Protein AF-A0A660Y0N7-F1 (afdb_monomer_lite)

Foldseek 3Di:
DDDWDKAADPDPPDPDIDTPDDDDAFDFDWDADPVPRHTQWDPPDAFPPPRATKGWDDDPQAKIKIDHRGHPDPGIDIGHGDVVSVPPDPPVVVVVVVD

Radius of gyration: 16.09 Å; chains: 1; bounding box: 26×28×56 Å

pLDDT: mean 84.79, std 16.52, range [40.16, 98.12]

Sequence (99 aa):
DQEGLLYIDPEFGSYKHVSEIDVPDGEIVSFSCPHCGVSLKNETETCRTCSAPVFTLILPNEGEVSGCLRKGCFDHTLKIESFEALQLRIDDEFIKVIM

Structure (mmCIF, N/CA/C/O backbone):
data_AF-A0A660Y0N7-F1
#
_entry.id   AF-A0A660Y0N7-F1
#
loop_
_atom_site.group_PDB
_atom_site.id
_atom_site.type_symbol
_atom_site.label_atom_id
_atom_site.label_alt_id
_atom_site.label_comp_id
_atom_site.label_asym_id
_atom_site.label_entity_id
_atom_site.label_seq_id
_atom_site.pdbx_PDB_ins_code
_atom_site.Cartn_x
_atom_site.Cartn_y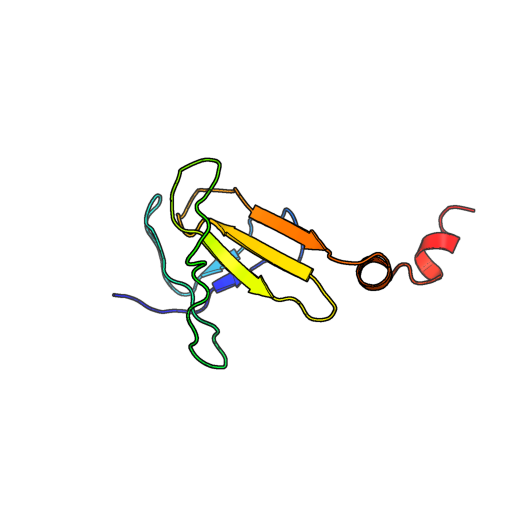
_atom_site.Cartn_z
_atom_site.occupancy
_atom_site.B_iso_or_equiv
_atom_site.auth_seq_id
_atom_site.auth_comp_id
_atom_site.auth_asym_id
_atom_site.auth_atom_id
_atom_site.pdbx_PDB_model_num
ATOM 1 N N . ASP A 1 1 ? -4.993 -5.403 18.742 1.00 76.56 1 ASP A N 1
ATOM 2 C CA . ASP A 1 1 ? -4.756 -5.259 17.295 1.00 76.56 1 ASP A CA 1
ATOM 3 C C . ASP A 1 1 ? -5.147 -6.539 16.580 1.00 76.56 1 ASP A C 1
ATOM 5 O O . ASP A 1 1 ? -5.016 -7.608 17.169 1.00 76.56 1 ASP A O 1
ATOM 9 N N . GLN A 1 2 ? -5.739 -6.413 15.391 1.00 93.12 2 GLN A N 1
ATOM 10 C CA . GLN A 1 2 ? -6.109 -7.537 14.525 1.00 93.12 2 GLN A CA 1
ATOM 11 C C . GLN A 1 2 ? -5.136 -7.571 13.346 1.00 93.12 2 GLN A C 1
ATOM 13 O O . GLN A 1 2 ? -4.769 -6.516 12.834 1.00 93.12 2 GLN A O 1
ATOM 18 N N . GLU A 1 3 ? -4.747 -8.765 12.915 1.00 95.00 3 GLU A N 1
ATOM 19 C CA . GLU A 1 3 ? -3.849 -8.978 11.779 1.00 95.00 3 GLU A CA 1
ATOM 20 C C . GLU A 1 3 ? -4.495 -9.957 10.798 1.00 95.00 3 GLU A C 1
ATOM 22 O O . GLU A 1 3 ? -5.219 -10.868 11.204 1.00 95.00 3 GLU A O 1
ATOM 27 N N . GLY A 1 4 ? -4.239 -9.760 9.509 1.00 96.06 4 GLY A N 1
ATOM 28 C CA . GLY A 1 4 ? -4.750 -10.608 8.440 1.00 96.06 4 GLY A CA 1
ATOM 29 C C . GLY A 1 4 ? -4.147 -10.224 7.096 1.00 96.06 4 GLY A C 1
ATOM 30 O O . GLY A 1 4 ? -3.507 -9.178 6.963 1.00 96.06 4 GLY A O 1
ATOM 31 N N . LEU A 1 5 ? -4.337 -11.081 6.098 1.00 96.94 5 LEU A N 1
ATOM 32 C CA . LEU A 1 5 ? -3.854 -10.830 4.746 1.00 96.94 5 LEU A CA 1
ATOM 33 C C . LEU A 1 5 ? -4.771 -9.857 3.994 1.00 96.94 5 LEU A C 1
ATOM 35 O O . LEU A 1 5 ? -6.001 -9.902 4.099 1.00 96.94 5 LEU A O 1
ATOM 39 N N . LEU A 1 6 ? -4.138 -8.995 3.198 1.00 94.44 6 LEU A N 1
ATOM 40 C CA . LEU A 1 6 ? -4.785 -8.128 2.221 1.00 94.44 6 LEU A CA 1
ATOM 41 C C . LEU A 1 6 ? -4.440 -8.627 0.817 1.00 94.44 6 LEU A C 1
ATOM 43 O O . LEU A 1 6 ? -3.277 -8.631 0.415 1.00 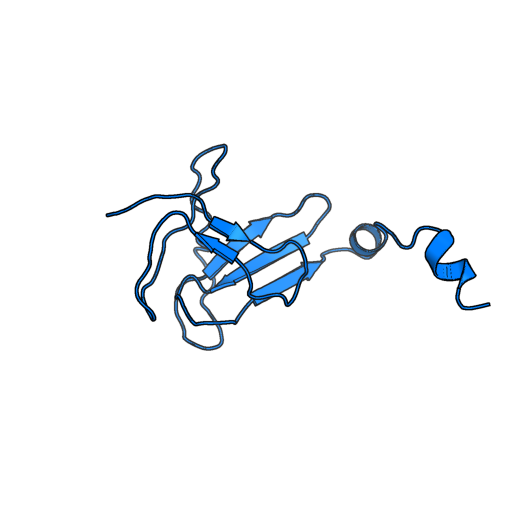94.44 6 LEU A O 1
ATOM 47 N N . TYR A 1 7 ? -5.462 -9.005 0.061 1.00 93.50 7 TYR A N 1
ATOM 48 C CA . TYR A 1 7 ? -5.348 -9.417 -1.332 1.00 93.50 7 TYR A CA 1
ATOM 49 C C . TYR A 1 7 ? -5.755 -8.236 -2.215 1.00 93.50 7 TYR A C 1
ATOM 51 O O . TYR A 1 7 ? -6.929 -7.864 -2.257 1.00 93.50 7 TYR A O 1
ATOM 59 N N . ILE A 1 8 ? -4.776 -7.627 -2.884 1.00 88.44 8 ILE A N 1
ATOM 60 C CA . ILE A 1 8 ? -4.961 -6.463 -3.761 1.00 88.44 8 ILE A CA 1
ATOM 61 C C . ILE A 1 8 ? -5.261 -6.948 -5.185 1.00 88.44 8 ILE A C 1
ATOM 63 O O . ILE A 1 8 ? -4.701 -7.953 -5.629 1.00 88.44 8 ILE A O 1
ATOM 67 N N . ASP A 1 9 ? -6.139 -6.245 -5.899 1.00 88.56 9 ASP A N 1
ATOM 68 C CA . ASP A 1 9 ? -6.374 -6.483 -7.324 1.00 88.56 9 ASP A CA 1
ATOM 69 C C . ASP A 1 9 ? -5.090 -6.202 -8.139 1.00 88.56 9 ASP A C 1
ATOM 71 O O . ASP A 1 9 ? -4.496 -5.132 -7.985 1.00 88.56 9 ASP A O 1
ATOM 75 N N . PRO A 1 10 ? -4.615 -7.142 -8.979 1.00 83.50 10 PRO A N 1
ATOM 76 C CA . PRO A 1 10 ? -3.414 -6.933 -9.787 1.00 83.50 10 PRO A CA 1
ATOM 77 C C . PRO A 1 10 ? -3.585 -5.881 -10.897 1.00 83.50 10 PRO A C 1
ATOM 79 O O . PRO A 1 10 ? -2.590 -5.481 -11.502 1.00 83.50 10 PRO A O 1
ATOM 82 N N . GLU A 1 11 ? -4.810 -5.442 -11.200 1.00 85.25 11 GLU A N 1
ATOM 83 C CA . GLU A 1 11 ? -5.063 -4.369 -12.162 1.00 85.25 11 GLU A CA 1
ATOM 84 C C . GLU A 1 11 ? -4.753 -2.989 -11.552 1.00 85.25 11 GLU A C 1
ATOM 86 O O . GLU A 1 11 ? -5.433 -2.523 -10.634 1.00 85.25 11 GLU A O 1
ATOM 91 N N . PHE A 1 12 ? -3.737 -2.294 -12.080 1.00 81.25 12 PHE A N 1
ATOM 92 C CA . PHE A 1 12 ? -3.415 -0.936 -11.632 1.00 81.25 12 PHE A CA 1
ATOM 93 C C . PHE A 1 12 ? -4.587 0.022 -11.899 1.00 81.25 12 PHE A C 1
ATOM 95 O O . PHE A 1 12 ? -5.104 0.093 -13.011 1.00 81.25 12 PHE A O 1
ATOM 102 N N . GLY A 1 13 ? -4.995 0.777 -10.875 1.00 80.25 13 GLY A N 1
ATOM 103 C CA . GLY A 1 13 ? -6.186 1.632 -10.912 1.00 80.25 13 GLY A CA 1
ATOM 104 C C . GLY A 1 13 ? -7.471 0.948 -10.426 1.00 80.25 13 GLY A C 1
ATOM 105 O O . GLY A 1 13 ? -8.462 1.638 -10.182 1.00 80.25 13 GLY A O 1
ATOM 106 N N . SER A 1 14 ? -7.467 -0.374 -10.210 1.00 86.69 14 SER A N 1
ATOM 107 C CA . SER A 1 14 ? -8.532 -1.044 -9.463 1.00 86.69 14 SER A CA 1
ATOM 108 C C . SER A 1 14 ? -8.348 -0.815 -7.963 1.00 86.69 14 SER A C 1
ATOM 110 O O . SER A 1 14 ? -7.257 -0.935 -7.412 1.00 86.69 14 SER A O 1
ATOM 112 N N . TYR A 1 15 ? -9.446 -0.496 -7.281 1.00 86.88 15 TYR A N 1
ATOM 113 C CA . TYR A 1 15 ? -9.487 -0.320 -5.823 1.00 86.88 15 TYR A CA 1
ATOM 114 C C . TYR A 1 15 ? -10.120 -1.515 -5.105 1.00 86.88 15 TYR A C 1
ATOM 116 O O . TYR A 1 15 ? -10.375 -1.474 -3.895 1.00 86.88 15 TYR A O 1
ATOM 124 N N . LYS A 1 16 ? -10.413 -2.582 -5.853 1.00 89.56 16 LYS A N 1
ATOM 125 C CA . LYS A 1 16 ? -10.950 -3.814 -5.290 1.00 89.56 16 LYS A CA 1
ATOM 126 C C . LYS A 1 16 ? -9.863 -4.519 -4.490 1.00 89.56 16 LYS A C 1
ATOM 128 O O . LYS A 1 16 ? -8.691 -4.528 -4.854 1.00 89.56 16 LYS A O 1
ATOM 133 N N . HIS A 1 17 ? -10.273 -5.107 -3.382 1.00 92.12 17 HIS A N 1
ATOM 134 C CA . HIS A 1 17 ? -9.415 -5.917 -2.540 1.00 92.12 17 HIS A CA 1
ATOM 135 C C . HIS A 1 17 ? -10.281 -6.847 -1.697 1.00 92.12 17 HIS A C 1
ATOM 137 O O . HIS A 1 17 ? -11.478 -6.610 -1.512 1.00 92.12 17 HIS A O 1
ATOM 143 N N . VAL A 1 18 ? -9.662 -7.896 -1.173 1.00 94.81 18 VAL A N 1
ATOM 144 C CA . VAL A 1 18 ? -10.245 -8.752 -0.139 1.00 94.81 18 VAL A CA 1
ATOM 145 C C . VAL A 1 18 ? -9.353 -8.649 1.090 1.00 94.81 18 VAL A C 1
ATOM 147 O O . VAL A 1 18 ? -8.137 -8.772 0.978 1.00 94.81 18 VAL A O 1
ATOM 150 N N . SER A 1 19 ? -9.951 -8.400 2.251 1.00 94.75 19 SER A N 1
ATOM 151 C CA . SER A 1 19 ? -9.251 -8.321 3.535 1.00 94.75 19 SER A CA 1
ATOM 152 C C . SER A 1 19 ? -9.788 -9.400 4.467 1.00 94.75 19 SER A C 1
ATOM 154 O O . SER A 1 19 ? -11.000 -9.596 4.545 1.00 94.75 19 SER A O 1
ATOM 156 N N . GLU A 1 20 ? -8.898 -10.093 5.177 1.00 97.25 20 GLU A N 1
ATOM 157 C CA . GLU A 1 20 ? -9.276 -11.088 6.195 1.00 97.25 20 GLU A CA 1
ATOM 158 C C . GLU A 1 20 ? -9.813 -10.449 7.481 1.00 97.25 20 GLU A C 1
ATOM 160 O O . GLU A 1 20 ? -10.489 -11.108 8.271 1.00 97.25 20 GLU A O 1
ATOM 165 N N . ILE A 1 21 ? -9.538 -9.159 7.677 1.00 95.44 21 ILE A N 1
ATOM 166 C CA . ILE A 1 21 ? -10.022 -8.371 8.809 1.00 95.44 21 ILE A CA 1
ATOM 167 C C . ILE A 1 21 ? -10.862 -7.193 8.325 1.00 95.44 21 ILE A C 1
ATOM 169 O O . ILE A 1 21 ? -10.587 -6.604 7.275 1.00 95.44 21 ILE A O 1
ATOM 173 N N . ASP A 1 22 ? -11.864 -6.819 9.115 1.00 94.62 22 ASP A N 1
ATOM 174 C CA . ASP A 1 22 ? -12.582 -5.569 8.896 1.00 94.62 22 ASP A CA 1
ATOM 175 C C . ASP A 1 22 ? -11.825 -4.413 9.555 1.00 94.62 22 ASP A C 1
ATOM 177 O O . ASP A 1 22 ? -11.471 -4.457 10.736 1.00 94.62 22 ASP A O 1
ATOM 181 N N . VAL A 1 23 ? -11.562 -3.382 8.763 1.00 93.81 23 VAL A N 1
ATOM 182 C CA . VAL A 1 23 ? -10.854 -2.170 9.181 1.00 93.81 23 VAL A CA 1
ATOM 183 C C . VAL A 1 23 ? -11.858 -1.024 9.112 1.00 93.81 23 VAL A C 1
ATOM 185 O O . VAL A 1 23 ? -12.473 -0.857 8.065 1.00 93.81 23 VAL A O 1
ATOM 188 N N . PRO A 1 24 ? -12.064 -0.218 10.158 1.00 94.62 24 PRO A N 1
ATOM 189 C CA . PRO A 1 24 ? -12.966 0.929 10.067 1.00 94.62 24 PRO A CA 1
ATOM 190 C C . PRO A 1 24 ? -12.495 1.975 9.042 1.00 94.62 24 PRO A C 1
ATOM 192 O O . PRO A 1 24 ? -11.298 2.147 8.805 1.00 94.62 24 PRO A O 1
ATOM 195 N N . ASP A 1 25 ? -13.432 2.690 8.416 1.00 94.69 25 ASP A N 1
ATOM 196 C CA . ASP A 1 25 ? -13.095 3.757 7.465 1.00 94.69 25 ASP A CA 1
ATOM 197 C C . ASP A 1 25 ? -12.297 4.881 8.144 1.00 94.69 25 ASP A C 1
ATOM 199 O O . ASP A 1 25 ? -12.607 5.302 9.257 1.00 94.69 25 ASP A O 1
ATOM 203 N N . GLY A 1 26 ? -11.271 5.394 7.458 1.00 95.88 26 GLY A N 1
ATOM 204 C CA . GLY A 1 26 ? -10.400 6.454 7.970 1.00 95.88 26 GLY A CA 1
ATOM 205 C C . GLY A 1 26 ? -9.271 5.985 8.894 1.00 95.88 26 GLY A C 1
ATOM 206 O O . GLY A 1 26 ? -8.357 6.775 9.152 1.00 95.88 26 GLY A O 1
ATOM 207 N N . GLU A 1 27 ? -9.281 4.723 9.333 1.00 96.94 27 GLU A N 1
ATOM 208 C CA . GLU A 1 27 ? -8.199 4.152 10.139 1.00 96.94 27 GLU A CA 1
ATOM 209 C C . GLU A 1 27 ? -6.895 4.030 9.348 1.00 96.94 27 GLU A C 1
ATOM 211 O O . GLU A 1 27 ? -6.891 3.839 8.126 1.00 96.94 27 GLU A O 1
ATOM 216 N N . ILE A 1 28 ? -5.777 4.156 10.067 1.00 97.06 28 ILE A N 1
ATOM 217 C CA . ILE A 1 28 ? -4.430 3.984 9.520 1.00 97.06 28 ILE A CA 1
ATOM 218 C C . ILE A 1 28 ? -3.960 2.573 9.851 1.00 97.06 28 ILE A C 1
ATOM 220 O O . ILE A 1 28 ? -3.819 2.221 11.020 1.00 97.06 28 ILE A O 1
ATOM 224 N N . VAL A 1 29 ? -3.684 1.784 8.818 1.00 96.19 29 VAL A N 1
ATOM 225 C CA . VAL A 1 29 ? -3.164 0.422 8.968 1.00 96.19 29 VAL A CA 1
ATOM 226 C C . VAL A 1 29 ? -1.642 0.386 8.860 1.00 96.19 29 VAL A C 1
ATOM 228 O O . VAL A 1 29 ? -0.999 1.321 8.382 1.00 96.19 29 VAL A O 1
ATOM 231 N N . SER A 1 30 ? -1.056 -0.724 9.292 1.00 96.19 30 SER A N 1
ATOM 232 C CA . SER A 1 30 ? 0.339 -1.070 9.040 1.00 96.19 30 SER A CA 1
ATOM 233 C C . SER A 1 30 ? 0.398 -2.256 8.088 1.00 96.19 30 SER A C 1
ATOM 235 O O . SER A 1 30 ? -0.281 -3.256 8.319 1.00 96.19 30 SER A O 1
ATOM 237 N N . PHE A 1 31 ? 1.227 -2.170 7.051 1.00 96.19 31 PHE A N 1
ATOM 238 C CA . PHE A 1 31 ? 1.484 -3.296 6.157 1.00 96.19 31 PHE A CA 1
ATOM 239 C C . PHE A 1 31 ? 2.875 -3.873 6.379 1.00 96.19 31 PHE A C 1
ATOM 241 O O . PHE A 1 31 ? 3.852 -3.140 6.542 1.00 96.19 31 PHE A O 1
ATOM 248 N N . SER A 1 32 ? 2.940 -5.196 6.306 1.00 96.44 32 SER A N 1
ATOM 249 C CA . SER A 1 32 ? 4.155 -5.992 6.434 1.00 96.44 32 SER A CA 1
ATOM 250 C C . SER A 1 32 ? 4.201 -6.993 5.285 1.00 96.44 32 SER A C 1
ATOM 252 O O . SER A 1 32 ? 3.161 -7.501 4.864 1.00 96.44 32 SER A O 1
ATOM 254 N N . CYS A 1 33 ? 5.391 -7.312 4.779 1.00 94.06 33 CYS A N 1
ATOM 255 C CA . CYS A 1 33 ? 5.533 -8.366 3.778 1.00 94.06 33 CYS A CA 1
ATOM 256 C C . CYS A 1 33 ? 5.096 -9.719 4.376 1.00 94.06 33 CYS A C 1
ATOM 258 O O . CYS A 1 33 ? 5.683 -10.137 5.378 1.00 94.06 33 CYS A O 1
ATOM 260 N N . PRO A 1 34 ? 4.152 -10.457 3.765 1.00 94.00 34 PRO A N 1
ATOM 261 C CA . PRO A 1 34 ? 3.672 -11.727 4.319 1.00 94.00 34 PRO A CA 1
ATOM 262 C C . PRO A 1 34 ? 4.736 -12.838 4.300 1.00 94.00 34 PRO A C 1
ATOM 264 O O . PRO A 1 34 ? 4.579 -13.855 4.966 1.00 94.00 34 PRO A O 1
ATOM 267 N N . HIS A 1 35 ? 5.829 -12.656 3.549 1.00 93.31 35 HIS A N 1
ATOM 268 C CA . HIS A 1 35 ? 6.902 -13.645 3.431 1.00 93.31 35 HIS A CA 1
ATOM 269 C C . HIS A 1 35 ? 8.029 -13.455 4.451 1.00 93.31 35 HIS A C 1
ATOM 271 O O . HIS A 1 35 ? 8.604 -14.440 4.907 1.00 93.31 35 HIS A O 1
ATOM 277 N N . CYS A 1 36 ? 8.379 -12.209 4.786 1.00 94.81 36 CYS A N 1
ATOM 278 C CA . CYS A 1 36 ? 9.525 -11.909 5.654 1.00 94.81 36 CYS A CA 1
ATOM 279 C C . CYS A 1 36 ? 9.205 -10.993 6.843 1.00 94.81 36 CYS A C 1
ATOM 281 O O . CYS A 1 36 ? 10.076 -10.767 7.677 1.00 94.81 36 CYS A O 1
ATOM 283 N N . GLY A 1 37 ? 7.987 -10.456 6.930 1.00 95.12 37 GLY A N 1
ATOM 284 C CA . GLY A 1 37 ? 7.531 -9.613 8.036 1.00 95.12 37 GLY A CA 1
ATOM 285 C C . GLY A 1 37 ? 8.093 -8.190 8.051 1.00 95.12 37 GLY A C 1
ATOM 286 O O . GLY A 1 37 ? 7.765 -7.431 8.959 1.00 95.12 37 GLY A O 1
ATOM 287 N N . VAL A 1 38 ? 8.921 -7.796 7.075 1.00 95.94 38 VAL A N 1
ATOM 288 C CA . VAL A 1 38 ? 9.445 -6.423 7.014 1.00 95.94 38 VAL A CA 1
ATOM 289 C C . VAL A 1 38 ? 8.301 -5.426 6.826 1.00 95.94 38 VAL A C 1
ATOM 291 O O . VAL A 1 38 ? 7.398 -5.665 6.020 1.00 95.94 38 VAL A O 1
ATOM 294 N N . SER A 1 39 ? 8.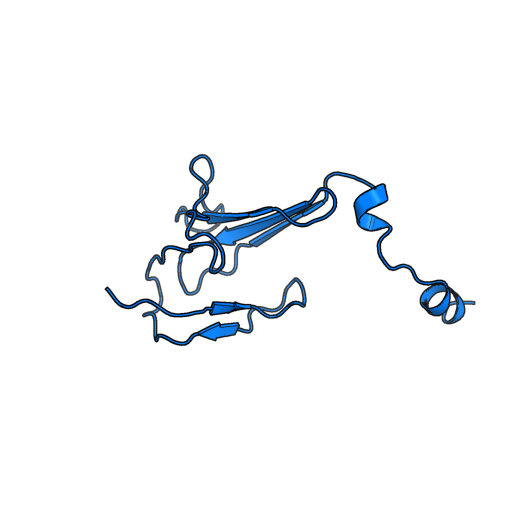346 -4.315 7.566 1.00 96.88 39 SER A N 1
ATOM 295 C CA . SER A 1 39 ? 7.411 -3.200 7.390 1.00 96.88 39 SER A CA 1
ATOM 296 C C . SER A 1 39 ? 7.509 -2.655 5.968 1.00 96.88 39 SER A C 1
ATOM 298 O O . SER A 1 39 ? 8.606 -2.444 5.454 1.00 96.88 39 SER A O 1
ATOM 300 N N . LEU A 1 40 ? 6.355 -2.402 5.357 1.00 96.69 40 LEU A N 1
ATOM 301 C CA . LEU A 1 40 ? 6.248 -1.760 4.048 1.00 96.69 40 LEU A CA 1
ATOM 302 C C . LEU A 1 40 ? 6.034 -0.249 4.156 1.00 96.69 40 LEU A C 1
ATOM 304 O O . LEU A 1 40 ? 5.932 0.423 3.134 1.00 96.69 40 LEU A O 1
ATOM 308 N N . LYS A 1 41 ? 5.928 0.300 5.371 1.00 97.56 41 LYS A N 1
ATOM 309 C CA . LYS A 1 41 ? 5.768 1.740 5.585 1.00 97.56 41 LYS A CA 1
ATOM 310 C C . LYS A 1 41 ? 6.960 2.496 4.989 1.00 97.56 41 LYS A C 1
ATOM 312 O O . LYS A 1 41 ? 8.112 2.179 5.269 1.00 9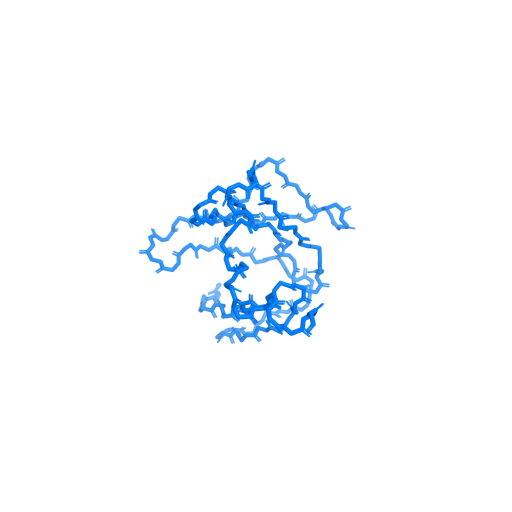7.56 41 LYS A O 1
ATOM 317 N N . ASN A 1 42 ? 6.669 3.530 4.212 1.00 96.62 42 ASN A N 1
ATOM 318 C CA . ASN A 1 42 ? 7.670 4.473 3.743 1.00 96.62 42 ASN A CA 1
ATOM 319 C C . ASN A 1 42 ? 7.999 5.465 4.872 1.00 96.62 42 ASN A C 1
ATOM 321 O O . ASN A 1 42 ? 7.101 6.073 5.458 1.00 96.62 42 ASN A O 1
ATOM 325 N N . GLU A 1 43 ? 9.283 5.619 5.196 1.00 95.81 43 GLU A N 1
ATOM 326 C CA . GLU A 1 43 ? 9.726 6.480 6.301 1.00 95.81 43 GLU A CA 1
ATOM 327 C C . GLU A 1 43 ? 9.964 7.940 5.889 1.00 95.81 43 GLU A C 1
ATOM 329 O O . GLU A 1 43 ? 10.115 8.801 6.755 1.00 95.81 43 GLU A O 1
ATOM 334 N N . THR A 1 44 ? 9.995 8.243 4.588 1.00 94.81 44 THR A N 1
ATOM 335 C CA . THR A 1 44 ? 10.307 9.588 4.079 1.00 94.81 44 THR A CA 1
ATOM 336 C C . THR A 1 44 ? 9.116 10.289 3.442 1.00 94.81 44 THR A C 1
ATOM 338 O O . THR A 1 44 ? 9.076 11.518 3.419 1.00 94.81 44 THR A O 1
ATOM 341 N N . GLU A 1 45 ? 8.149 9.537 2.919 1.00 95.00 45 GLU A N 1
ATOM 342 C CA . GLU A 1 45 ? 7.007 10.086 2.190 1.00 95.00 45 GLU A CA 1
ATOM 343 C C . GLU A 1 45 ? 5.698 10.035 2.985 1.00 95.00 45 GLU A C 1
ATOM 345 O O . GLU A 1 45 ? 5.475 9.192 3.854 1.00 95.00 45 GLU A O 1
ATOM 350 N N . THR A 1 46 ? 4.797 10.960 2.654 1.00 96.94 46 THR A N 1
ATOM 351 C CA . THR A 1 46 ? 3.419 10.996 3.156 1.00 96.94 46 THR A CA 1
ATOM 352 C C . THR A 1 46 ? 2.458 11.215 1.993 1.00 96.94 46 THR A C 1
ATOM 354 O O . THR A 1 46 ? 2.839 11.724 0.938 1.00 96.94 46 THR A O 1
ATOM 357 N N . CYS A 1 47 ? 1.204 10.807 2.175 1.00 96.81 47 CYS A N 1
ATOM 358 C CA . CYS A 1 47 ? 0.176 10.881 1.147 1.00 96.81 47 CYS A CA 1
ATOM 359 C C . CYS A 1 47 ? -0.074 12.336 0.740 1.00 96.81 47 CYS A C 1
ATOM 361 O O . CYS A 1 47 ? -0.353 13.186 1.586 1.00 96.81 47 CYS A O 1
ATOM 363 N N . ARG A 1 48 ? -0.054 12.612 -0.567 1.00 95.25 48 ARG A N 1
ATOM 364 C CA . ARG A 1 48 ? -0.225 13.972 -1.110 1.00 95.25 48 ARG A CA 1
ATOM 365 C C . ARG A 1 48 ? -1.651 14.496 -0.955 1.00 95.25 48 ARG A C 1
ATOM 367 O O . ARG A 1 48 ? -1.862 15.704 -0.939 1.00 95.25 48 ARG A O 1
ATOM 374 N N . THR A 1 49 ? -2.611 13.586 -0.821 1.00 96.69 49 THR A N 1
ATOM 375 C CA . THR A 1 49 ? -4.036 13.905 -0.712 1.00 96.69 49 THR A CA 1
ATOM 376 C C . THR A 1 49 ? -4.487 14.130 0.734 1.00 96.69 49 THR A C 1
ATOM 378 O O . THR A 1 49 ? -5.316 15.002 0.987 1.00 96.69 49 THR A O 1
ATOM 381 N N . CYS A 1 50 ? -3.975 13.357 1.700 1.00 96.62 50 CYS A N 1
ATOM 382 C CA . CYS A 1 50 ? -4.493 13.385 3.078 1.00 96.62 50 CYS A CA 1
ATOM 383 C C . CYS A 1 50 ? -3.436 13.414 4.195 1.00 96.62 50 CYS A C 1
ATOM 385 O O . CYS A 1 50 ? -3.800 13.324 5.373 1.00 96.62 50 CYS A O 1
ATOM 387 N N . SER A 1 51 ? -2.152 13.507 3.835 1.00 97.06 51 SER A N 1
ATOM 388 C CA . SER A 1 51 ? -0.994 13.576 4.741 1.00 97.06 51 SER A CA 1
ATOM 389 C C . SER A 1 51 ? -0.791 12.368 5.665 1.00 97.06 51 SER A C 1
ATOM 391 O O . SER A 1 51 ? 0.035 12.418 6.573 1.00 97.06 51 SER A O 1
ATOM 393 N N . ALA A 1 52 ? -1.527 11.273 5.455 1.00 97.88 52 ALA A N 1
ATOM 394 C CA . ALA A 1 52 ? -1.316 10.022 6.177 1.00 97.88 52 ALA A CA 1
ATOM 395 C C . ALA A 1 52 ? -0.035 9.301 5.699 1.00 97.88 52 ALA A C 1
ATOM 397 O O . ALA A 1 52 ? 0.445 9.581 4.596 1.00 97.88 52 ALA A O 1
ATOM 398 N N . PRO A 1 53 ? 0.511 8.357 6.488 1.00 98.12 53 PRO A N 1
ATOM 399 C CA . PRO A 1 53 ? 1.611 7.502 6.049 1.00 98.12 53 PRO A CA 1
ATOM 400 C C . PRO A 1 53 ? 1.279 6.739 4.760 1.00 98.12 53 PRO A C 1
ATOM 402 O O . PRO A 1 53 ? 0.113 6.452 4.471 1.00 98.12 53 PRO A O 1
ATOM 405 N N . VAL A 1 54 ? 2.314 6.388 4.002 1.00 97.69 54 VAL A N 1
ATOM 406 C CA . VAL A 1 54 ? 2.203 5.570 2.786 1.00 97.69 54 VAL A CA 1
ATOM 407 C C . VAL A 1 54 ? 3.031 4.300 2.935 1.00 97.69 54 VAL A C 1
ATOM 409 O O . VAL A 1 54 ? 3.977 4.261 3.724 1.00 97.69 54 VAL A O 1
ATOM 412 N N . PHE A 1 55 ? 2.673 3.256 2.197 1.00 96.44 55 PHE A N 1
ATOM 413 C CA . PHE A 1 55 ? 3.522 2.083 2.009 1.00 96.44 55 PHE A CA 1
ATOM 414 C C . PHE A 1 55 ? 4.254 2.161 0.669 1.00 96.44 55 PHE A C 1
ATOM 416 O O . PHE A 1 55 ? 3.791 2.848 -0.242 1.00 96.44 55 PHE A O 1
ATOM 423 N N . THR A 1 56 ? 5.350 1.413 0.542 1.00 95.25 56 THR A N 1
ATOM 424 C CA . THR A 1 56 ? 6.071 1.194 -0.715 1.00 95.25 56 THR A CA 1
ATOM 425 C C . THR A 1 56 ? 6.356 -0.296 -0.899 1.00 95.25 56 THR A C 1
ATOM 427 O O . THR A 1 56 ? 6.895 -0.962 -0.017 1.00 95.25 56 THR A O 1
ATOM 430 N N . LEU A 1 57 ? 5.997 -0.814 -2.071 1.00 90.81 57 LEU A N 1
ATOM 431 C CA . LEU A 1 57 ? 6.317 -2.148 -2.560 1.00 90.81 57 LEU A CA 1
ATOM 432 C C . LEU A 1 57 ? 7.267 -2.018 -3.749 1.00 90.81 57 LEU A C 1
ATOM 434 O O . LEU A 1 57 ? 6.899 -1.449 -4.775 1.00 90.81 57 LEU A O 1
ATOM 438 N N . ILE A 1 58 ? 8.468 -2.575 -3.626 1.00 88.12 58 ILE A N 1
ATOM 439 C CA . ILE A 1 58 ? 9.425 -2.639 -4.734 1.00 88.12 58 ILE A CA 1
ATOM 440 C C . ILE A 1 58 ? 9.039 -3.807 -5.644 1.00 88.12 58 ILE A C 1
ATOM 442 O O . ILE A 1 58 ? 8.935 -4.949 -5.189 1.00 88.12 58 ILE A O 1
ATOM 446 N N . LEU A 1 59 ? 8.802 -3.518 -6.921 1.00 83.06 59 LEU A N 1
ATOM 447 C CA . LEU A 1 59 ? 8.443 -4.510 -7.925 1.00 83.06 59 LEU A CA 1
ATOM 448 C C . LEU A 1 59 ? 9.698 -5.171 -8.517 1.00 83.06 59 LEU A C 1
ATOM 450 O O . LEU A 1 59 ? 10.739 -4.525 -8.661 1.00 83.06 59 LEU A O 1
ATOM 454 N N . PRO A 1 60 ? 9.609 -6.449 -8.927 1.00 74.56 60 PRO A N 1
ATOM 455 C CA . PRO A 1 60 ? 10.628 -7.055 -9.774 1.00 74.56 60 PRO A CA 1
ATOM 456 C C . PRO A 1 60 ? 10.770 -6.267 -11.088 1.00 74.56 60 PRO A C 1
ATOM 458 O O . PRO A 1 60 ? 9.761 -5.963 -11.720 1.00 74.56 60 PRO A O 1
ATOM 461 N N . ASN A 1 61 ? 12.011 -6.018 -11.523 1.00 70.00 61 ASN A N 1
ATOM 462 C CA . ASN A 1 61 ? 12.370 -5.274 -12.745 1.00 70.00 61 ASN A CA 1
ATOM 463 C C . ASN A 1 61 ? 12.194 -3.743 -12.665 1.00 70.00 61 ASN A C 1
ATOM 465 O O . ASN A 1 61 ? 11.591 -3.159 -13.552 1.00 70.00 61 ASN A O 1
ATOM 469 N N . GLU A 1 62 ? 12.758 -3.093 -11.642 1.00 72.31 62 GLU A N 1
ATOM 470 C CA . GLU A 1 62 ? 12.936 -1.624 -11.597 1.00 72.31 62 GLU A CA 1
ATOM 471 C C . GLU A 1 62 ? 11.624 -0.813 -11.640 1.00 72.31 62 GLU A C 1
ATOM 473 O O . GLU A 1 62 ? 11.368 0.012 -12.522 1.00 72.31 62 GLU A O 1
ATOM 478 N N . GLY A 1 63 ? 10.773 -1.037 -10.639 1.00 83.38 63 GLY A N 1
ATOM 479 C CA . GLY A 1 63 ? 9.592 -0.219 -10.385 1.00 83.38 63 GLY A CA 1
ATOM 480 C C . GLY A 1 63 ? 9.173 -0.270 -8.923 1.00 83.38 63 GLY A C 1
ATOM 481 O O . GLY A 1 63 ? 9.619 -1.124 -8.157 1.00 83.38 63 GLY A O 1
ATOM 482 N N . GLU A 1 64 ? 8.285 0.630 -8.529 1.00 89.44 64 GLU A N 1
ATOM 483 C CA . GLU A 1 64 ? 7.692 0.638 -7.196 1.00 89.44 64 GLU A CA 1
ATOM 484 C C . GLU A 1 64 ? 6.221 1.047 -7.243 1.00 89.44 64 GLU A C 1
ATOM 486 O O . GLU A 1 64 ? 5.806 1.898 -8.034 1.00 89.44 64 GLU A O 1
ATOM 491 N N . VAL A 1 65 ? 5.430 0.430 -6.370 1.00 90.44 65 VAL A N 1
ATOM 492 C CA . VAL A 1 65 ? 4.053 0.830 -6.084 1.00 90.44 65 VAL A CA 1
ATOM 493 C C . VAL A 1 65 ? 4.028 1.445 -4.700 1.00 90.44 65 VAL A C 1
ATOM 495 O O . VAL A 1 65 ? 4.450 0.815 -3.731 1.00 90.44 65 VAL A O 1
ATOM 498 N N . SER A 1 66 ? 3.496 2.655 -4.593 1.00 93.56 66 SER A N 1
ATOM 499 C CA . SER A 1 66 ? 3.218 3.295 -3.313 1.00 93.56 66 SER A CA 1
ATOM 500 C C . SER A 1 66 ? 1.737 3.612 -3.168 1.00 93.56 66 SER A C 1
ATOM 502 O O . SER A 1 66 ? 1.030 3.833 -4.153 1.00 93.56 66 SER A O 1
ATOM 504 N N . GLY A 1 67 ? 1.245 3.611 -1.932 1.00 94.06 67 GLY A N 1
ATOM 505 C CA . GLY A 1 67 ? -0.164 3.864 -1.652 1.00 94.06 67 GLY A CA 1
ATOM 506 C C . GLY A 1 67 ? -0.413 4.317 -0.224 1.00 94.06 67 GLY A C 1
ATOM 507 O O . GLY A 1 67 ? 0.370 4.044 0.686 1.00 94.06 67 GLY A O 1
ATOM 508 N N . CYS A 1 68 ? -1.511 5.038 -0.020 1.00 96.44 68 CYS A N 1
ATOM 509 C CA . CYS A 1 68 ? -1.895 5.512 1.303 1.00 96.44 68 CYS A CA 1
ATOM 510 C C . CYS A 1 68 ? -2.268 4.357 2.248 1.00 96.44 68 CYS A C 1
ATOM 512 O O . CYS A 1 68 ? -3.011 3.453 1.880 1.00 96.44 68 CYS A O 1
ATOM 514 N N . LEU A 1 69 ? -1.800 4.426 3.498 1.00 96.69 69 LEU A N 1
ATOM 515 C CA . LEU A 1 69 ? -2.158 3.481 4.563 1.00 96.69 69 LEU A CA 1
ATOM 516 C C . LEU A 1 69 ? -3.486 3.824 5.262 1.00 96.69 69 LEU A C 1
ATOM 518 O O . LEU A 1 69 ? -3.874 3.148 6.210 1.00 96.69 69 LEU A O 1
ATOM 522 N N . ARG A 1 70 ? -4.194 4.877 4.836 1.00 97.12 70 ARG A N 1
ATOM 523 C CA . ARG A 1 70 ? -5.515 5.229 5.374 1.00 97.12 70 ARG A CA 1
ATOM 524 C C . ARG A 1 70 ? -6.617 4.527 4.584 1.00 97.12 70 ARG A C 1
ATOM 526 O O . ARG A 1 70 ? -6.756 4.776 3.384 1.00 97.12 70 ARG A O 1
ATOM 533 N N . LYS A 1 71 ? -7.469 3.744 5.256 1.00 94.88 71 LYS A N 1
ATOM 534 C CA . LYS A 1 71 ? -8.655 3.158 4.611 1.00 94.88 71 LYS A CA 1
ATOM 535 C C . LYS A 1 71 ? -9.568 4.264 4.074 1.00 94.88 71 LYS A C 1
ATOM 537 O O . LYS A 1 71 ? -9.925 5.194 4.797 1.00 94.88 71 LYS A O 1
ATOM 542 N N . GLY A 1 72 ? -9.943 4.150 2.800 1.00 93.62 72 GLY A N 1
ATOM 543 C CA . GLY A 1 72 ? -10.782 5.127 2.098 1.00 93.62 72 GLY A CA 1
ATOM 544 C C . GLY A 1 72 ? -10.007 6.247 1.394 1.00 93.62 72 GLY A C 1
ATOM 545 O O . GLY A 1 72 ? -10.626 7.103 0.767 1.00 93.62 72 GLY A O 1
ATOM 546 N N . CYS A 1 73 ? -8.670 6.253 1.457 1.00 94.69 73 CYS A N 1
ATOM 547 C CA . CYS A 1 73 ? -7.847 7.095 0.594 1.00 94.69 73 CYS A CA 1
ATOM 548 C C . CYS A 1 73 ? -7.388 6.303 -0.637 1.00 94.69 73 CYS A C 1
ATOM 550 O O . CYS A 1 73 ? -6.867 5.199 -0.517 1.00 94.69 73 CYS A O 1
ATOM 552 N N . PHE A 1 74 ? -7.570 6.886 -1.819 1.00 91.81 74 PHE A N 1
ATOM 553 C CA . PHE A 1 74 ? -7.326 6.238 -3.113 1.00 91.81 74 PHE A CA 1
ATOM 554 C C . PHE A 1 74 ? -6.051 6.739 -3.813 1.00 91.81 74 PHE A C 1
ATOM 556 O O . PHE A 1 74 ? -5.836 6.464 -4.992 1.00 91.81 74 PHE A O 1
ATOM 563 N N . ASP A 1 75 ? -5.218 7.487 -3.087 1.00 92.12 75 ASP A N 1
ATOM 564 C CA . ASP A 1 75 ? -3.930 7.998 -3.553 1.00 92.12 75 ASP A CA 1
ATOM 565 C C . ASP A 1 75 ? -2.918 6.843 -3.613 1.00 92.12 75 ASP A C 1
ATOM 567 O O . ASP A 1 75 ? -2.503 6.305 -2.580 1.00 92.12 75 ASP A O 1
ATOM 571 N N . HIS A 1 76 ? -2.564 6.440 -4.832 1.00 88.44 76 HIS A N 1
ATOM 572 C CA . HIS A 1 76 ? -1.509 5.473 -5.114 1.00 88.44 76 HIS A CA 1
ATOM 573 C C . HIS A 1 76 ? -0.717 5.897 -6.351 1.00 88.44 76 HIS A C 1
ATOM 575 O O . HIS A 1 76 ? -1.220 6.609 -7.218 1.00 88.44 76 HIS A O 1
ATOM 581 N N . THR A 1 77 ? 0.537 5.469 -6.433 1.00 88.88 77 THR A N 1
ATOM 582 C CA . THR A 1 77 ? 1.437 5.765 -7.548 1.00 88.88 77 THR A CA 1
ATOM 583 C C . THR A 1 77 ? 2.144 4.487 -7.974 1.00 88.88 77 THR A C 1
ATOM 585 O O . THR A 1 77 ? 2.637 3.739 -7.135 1.00 88.88 77 THR A O 1
ATOM 588 N N . LEU A 1 78 ? 2.207 4.250 -9.283 1.00 87.88 78 LEU A N 1
ATOM 589 C CA . LEU A 1 78 ? 3.135 3.303 -9.889 1.00 87.88 78 LEU A CA 1
ATOM 590 C C . LEU A 1 78 ? 4.256 4.116 -10.528 1.00 87.88 78 LEU A C 1
ATOM 592 O O . LEU A 1 78 ? 4.009 4.926 -11.424 1.00 87.88 78 LEU A O 1
ATOM 596 N N . LYS A 1 79 ? 5.481 3.908 -10.058 1.00 85.75 79 LYS A N 1
ATOM 597 C CA . LYS A 1 79 ? 6.685 4.463 -10.664 1.00 85.75 79 LYS A CA 1
ATOM 598 C C . LYS A 1 79 ? 7.421 3.332 -11.364 1.00 85.75 79 LYS A C 1
ATOM 600 O O . LYS A 1 79 ? 7.679 2.289 -10.772 1.00 85.75 79 LYS A O 1
ATOM 605 N N . ILE A 1 80 ? 7.756 3.562 -12.624 1.00 80.88 80 ILE A N 1
ATOM 606 C CA . ILE A 1 80 ? 8.560 2.649 -13.431 1.00 80.88 80 ILE A CA 1
ATOM 607 C C . ILE A 1 80 ? 9.872 3.368 -13.720 1.00 80.88 80 ILE A C 1
ATOM 609 O O . ILE A 1 80 ? 9.851 4.532 -14.123 1.00 80.88 80 ILE A O 1
ATOM 613 N N . GLU A 1 81 ? 11.001 2.727 -13.430 1.00 75.00 81 GLU A N 1
ATOM 614 C CA . GLU A 1 81 ? 12.300 3.405 -13.409 1.00 75.00 81 GLU A CA 1
ATOM 615 C C . GLU A 1 81 ? 13.023 3.373 -14.758 1.00 75.00 81 GLU A C 1
ATOM 617 O O . GLU A 1 81 ? 13.874 4.228 -15.003 1.00 75.00 81 GLU A O 1
ATOM 622 N N . SER A 1 82 ? 12.655 2.459 -15.660 1.00 69.06 82 SER A N 1
ATOM 623 C CA . SER A 1 82 ? 13.302 2.325 -16.966 1.00 69.06 82 SER A CA 1
ATOM 624 C C . SER A 1 82 ? 12.332 1.931 -18.087 1.00 69.06 82 SER A C 1
ATOM 626 O O . SER A 1 82 ? 11.242 1.399 -17.862 1.00 69.06 82 SER A O 1
ATOM 628 N N . PHE A 1 83 ? 12.706 2.238 -19.331 1.00 64.94 83 PHE A N 1
ATOM 629 C CA . PHE A 1 83 ? 11.917 1.867 -20.512 1.00 64.94 83 PHE A CA 1
ATOM 630 C C . PHE A 1 83 ? 11.958 0.350 -20.745 1.00 64.94 83 PHE A C 1
ATOM 632 O O . PHE A 1 83 ? 10.990 -0.254 -21.198 1.00 64.94 83 PHE A O 1
ATOM 639 N N . GLU A 1 84 ? 13.064 -0.272 -20.357 1.00 66.12 84 GLU A N 1
ATOM 640 C CA . GLU A 1 84 ? 13.291 -1.707 -20.358 1.00 66.12 84 GLU A CA 1
ATOM 641 C C . GLU A 1 84 ? 12.299 -2.427 -19.427 1.00 66.12 84 GLU A C 1
ATOM 643 O O . GLU A 1 84 ? 11.741 -3.459 -19.802 1.00 66.12 84 GLU A O 1
ATOM 648 N N . ALA A 1 85 ? 11.996 -1.847 -18.258 1.00 62.41 85 ALA A N 1
ATOM 649 C CA . ALA A 1 85 ? 10.967 -2.338 -17.336 1.00 62.41 85 ALA A CA 1
ATOM 650 C C . ALA A 1 85 ? 9.538 -2.238 -17.908 1.00 62.41 85 ALA A C 1
ATOM 652 O O . ALA A 1 85 ? 8.710 -3.123 -17.688 1.00 62.41 85 ALA A O 1
ATOM 653 N N . LEU A 1 86 ? 9.254 -1.190 -18.692 1.00 59.31 86 LEU A N 1
ATOM 654 C CA . LEU A 1 86 ? 7.992 -1.014 -19.431 1.00 59.31 86 LEU A CA 1
ATOM 655 C C . LEU A 1 86 ? 7.816 -2.026 -20.574 1.00 59.31 86 LEU A C 1
ATOM 657 O O . LEU A 1 86 ? 6.694 -2.267 -21.015 1.00 59.31 86 LEU A O 1
ATOM 661 N N . GLN A 1 87 ? 8.907 -2.621 -21.059 1.00 56.91 87 GLN A N 1
ATOM 662 C CA . GLN A 1 87 ? 8.905 -3.514 -22.218 1.00 56.91 87 GLN A CA 1
ATOM 663 C C . GLN A 1 87 ? 8.389 -4.930 -21.905 1.00 56.91 87 GLN A C 1
ATOM 665 O O . GLN A 1 87 ? 8.240 -5.761 -22.805 1.00 56.91 87 GLN A O 1
ATOM 670 N N . LEU A 1 88 ? 8.068 -5.212 -20.639 1.00 51.62 88 LEU A N 1
ATOM 671 C CA . LEU A 1 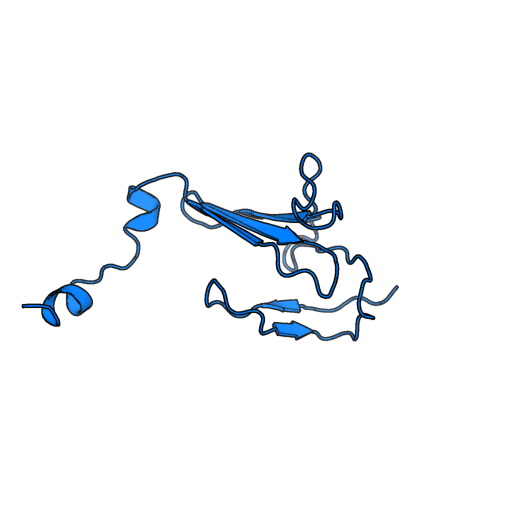88 ? 7.408 -6.444 -20.226 1.00 51.62 88 LEU A CA 1
ATOM 672 C C . LEU A 1 88 ? 5.949 -6.447 -20.715 1.00 51.62 88 LEU A C 1
ATOM 674 O O . LEU A 1 88 ? 5.065 -5.906 -20.058 1.00 51.62 88 LEU A O 1
ATOM 678 N N . ARG A 1 89 ? 5.718 -7.157 -21.832 1.00 50.03 89 ARG A N 1
ATOM 679 C CA . ARG A 1 89 ? 4.413 -7.549 -22.415 1.00 50.03 89 ARG A CA 1
ATOM 680 C C . ARG A 1 89 ? 3.733 -6.574 -23.376 1.00 50.03 89 ARG A C 1
ATOM 682 O O . 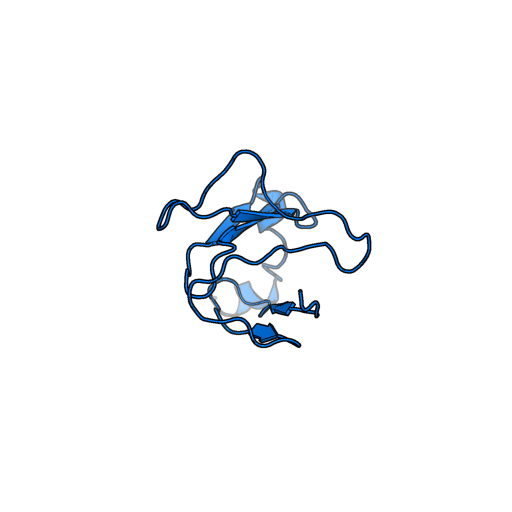ARG A 1 89 ? 2.509 -6.474 -23.394 1.00 50.03 89 ARG A O 1
ATOM 689 N N . ILE A 1 90 ? 4.481 -5.983 -24.298 1.00 52.00 90 ILE A N 1
ATOM 690 C CA . ILE A 1 90 ? 3.925 -5.887 -25.656 1.00 52.00 90 ILE A CA 1
ATOM 691 C C . ILE A 1 90 ? 4.311 -7.196 -26.346 1.00 52.00 90 ILE A C 1
ATOM 693 O O . ILE A 1 90 ? 5.270 -7.245 -27.109 1.00 52.00 90 ILE A O 1
ATOM 697 N N . ASP A 1 91 ? 3.633 -8.290 -25.985 1.00 49.66 91 ASP A N 1
ATOM 698 C CA . ASP A 1 91 ? 3.740 -9.527 -26.759 1.00 49.66 91 ASP A CA 1
ATOM 699 C C . ASP A 1 91 ? 3.290 -9.215 -28.192 1.00 49.66 91 ASP A C 1
ATOM 701 O O . ASP A 1 91 ? 2.298 -8.511 -28.401 1.00 49.66 91 ASP A O 1
ATOM 705 N N . ASP A 1 92 ? 4.000 -9.757 -29.181 1.00 50.97 92 ASP A N 1
ATOM 706 C CA . ASP A 1 92 ? 3.724 -9.612 -30.620 1.00 50.97 92 ASP A CA 1
ATOM 707 C C . ASP A 1 92 ? 2.272 -9.968 -31.031 1.00 50.97 92 ASP A C 1
ATOM 709 O O . ASP A 1 92 ? 1.862 -9.716 -32.166 1.00 50.97 92 ASP A O 1
ATOM 713 N N . GLU A 1 93 ? 1.460 -10.541 -30.136 1.00 50.56 93 GLU A N 1
ATOM 714 C CA . GLU A 1 93 ? 0.012 -10.696 -30.321 1.00 50.56 93 GLU A CA 1
ATOM 715 C C . GLU A 1 93 ? -0.766 -9.372 -30.262 1.00 50.56 93 GLU A C 1
ATOM 717 O O . GLU A 1 93 ? -1.708 -9.204 -31.035 1.00 50.56 93 GLU A O 1
ATOM 722 N N . PHE A 1 94 ? -0.376 -8.407 -29.421 1.00 46.72 94 PHE A N 1
ATOM 723 C CA . PHE A 1 94 ? -1.095 -7.130 -29.302 1.00 46.72 94 PHE A CA 1
ATOM 724 C C . PHE A 1 94 ? -0.895 -6.225 -30.526 1.00 46.72 94 PHE A C 1
ATOM 726 O O . PHE A 1 94 ? -1.813 -5.503 -30.915 1.00 46.72 94 PHE A O 1
ATOM 733 N N . ILE A 1 95 ? 0.267 -6.298 -31.186 1.00 49.09 95 ILE A N 1
ATOM 734 C CA . ILE A 1 95 ? 0.551 -5.507 -32.397 1.00 49.09 95 ILE A CA 1
ATOM 735 C C . ILE A 1 95 ? -0.244 -6.035 -33.603 1.00 49.09 95 ILE A C 1
ATOM 737 O O . ILE A 1 95 ? -0.658 -5.253 -34.458 1.00 49.09 95 ILE A O 1
ATOM 741 N N . LYS A 1 96 ? -0.553 -7.338 -33.651 1.00 40.47 96 LYS A N 1
ATOM 742 C CA . LYS A 1 96 ? -1.323 -7.939 -34.757 1.00 40.47 96 LYS A CA 1
ATOM 743 C C . LYS A 1 96 ? -2.790 -7.507 -34.824 1.00 40.47 96 LYS A C 1
ATOM 745 O O . LYS A 1 96 ? -3.437 -7.791 -35.824 1.00 40.47 96 LYS A O 1
ATOM 750 N N . VAL A 1 97 ? -3.322 -6.838 -33.800 1.00 43.53 97 VAL A N 1
ATOM 751 C CA . VAL A 1 97 ? -4.724 -6.382 -33.774 1.00 43.53 97 VAL A CA 1
ATOM 752 C C . VAL A 1 97 ? -4.888 -4.968 -34.361 1.00 43.53 97 VAL A C 1
ATOM 754 O O . VAL A 1 97 ? -6.006 -4.558 -34.658 1.00 43.53 97 VAL A O 1
ATOM 757 N N . ILE A 1 98 ? -3.793 -4.222 -34.571 1.00 47.88 98 ILE A N 1
ATOM 758 C CA . ILE A 1 98 ? -3.825 -2.811 -35.015 1.00 47.88 98 ILE A CA 1
ATOM 759 C C . ILE A 1 98 ? -3.208 -2.626 -36.422 1.00 47.88 98 ILE A C 1
ATOM 761 O O . ILE A 1 98 ? -2.925 -1.506 -36.842 1.00 47.88 98 ILE A O 1
ATOM 765 N N . MET A 1 99 ? -3.023 -3.707 -37.187 1.00 40.16 99 MET A N 1
ATOM 766 C CA . MET A 1 99 ? -2.676 -3.647 -38.616 1.00 40.16 99 MET A CA 1
ATOM 767 C C . MET A 1 99 ? -3.769 -4.243 -39.494 1.00 40.16 99 MET A C 1
ATOM 769 O O . MET A 1 99 ? -4.257 -5.342 -39.157 1.00 40.16 99 MET A O 1
#

Secondary structure (DSSP, 8-state):
-----EEE-SSTT---EEESS---TTPBP--B-TTT--B-EEEEEE-TTT--EEEEEEETTTEEEEEESBTT---EEEEE--HHHHTTT--HHHHTT--